Protein AF-A0A2V9TQR0-F1 (afdb_monomer_lite)

Structure (mmCIF, N/CA/C/O backbone):
data_AF-A0A2V9TQR0-F1
#
_entry.id   AF-A0A2V9TQR0-F1
#
loop_
_atom_site.group_PDB
_atom_site.id
_atom_site.type_symbol
_atom_site.label_atom_id
_atom_site.label_alt_id
_atom_site.label_comp_id
_atom_site.label_asym_id
_atom_site.label_entity_i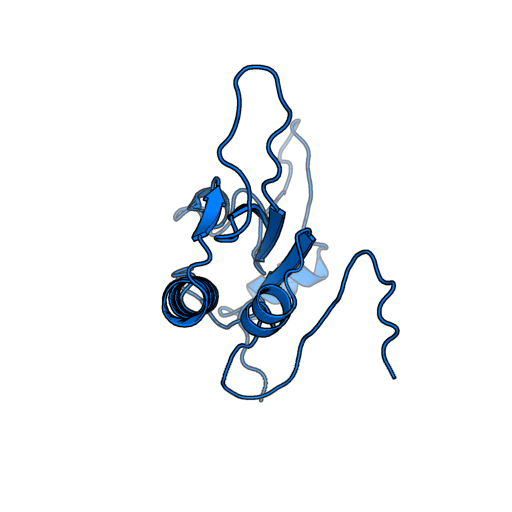d
_atom_site.label_seq_id
_atom_site.pdbx_PDB_ins_code
_atom_site.Cartn_x
_atom_site.Cartn_y
_atom_site.Cartn_z
_atom_site.occupancy
_atom_site.B_iso_or_equiv
_atom_site.auth_seq_id
_atom_site.auth_comp_id
_atom_site.auth_asym_id
_atom_site.auth_atom_id
_atom_site.pdbx_PDB_model_num
ATOM 1 N N . MET A 1 1 ? -25.168 -14.274 -2.855 1.00 30.55 1 MET A N 1
ATOM 2 C CA . MET A 1 1 ? -25.330 -14.027 -1.407 1.00 30.55 1 MET A CA 1
ATOM 3 C C . MET A 1 1 ? -24.017 -14.405 -0.752 1.00 30.55 1 MET A C 1
ATOM 5 O O . MET A 1 1 ? -23.702 -15.585 -0.721 1.00 30.55 1 MET A O 1
ATOM 9 N N . ALA A 1 2 ? -23.207 -13.414 -0.381 1.00 32.75 2 ALA A N 1
ATOM 10 C CA . ALA A 1 2 ? -21.961 -13.632 0.346 1.00 32.75 2 ALA A CA 1
ATOM 11 C C . ALA A 1 2 ? -22.292 -13.674 1.844 1.00 32.75 2 ALA A C 1
ATOM 13 O O . ALA A 1 2 ? -22.985 -12.786 2.334 1.00 32.75 2 ALA A O 1
ATOM 14 N N . ASP A 1 3 ? -21.879 -14.745 2.512 1.00 39.16 3 ASP A N 1
ATOM 15 C CA . ASP A 1 3 ? -22.090 -14.993 3.939 1.00 39.16 3 ASP A CA 1
ATOM 16 C C . ASP A 1 3 ? -21.111 -14.167 4.799 1.00 39.16 3 ASP A C 1
ATOM 18 O O . ASP A 1 3 ? -19.933 -14.019 4.463 1.00 39.16 3 ASP A O 1
ATOM 22 N N . ASP A 1 4 ? -21.617 -13.657 5.922 1.00 47.69 4 ASP A N 1
ATOM 23 C CA . ASP A 1 4 ? -21.020 -12.688 6.855 1.00 47.69 4 ASP A CA 1
ATOM 24 C C . ASP A 1 4 ? -20.047 -13.347 7.864 1.00 47.69 4 ASP A C 1
ATOM 26 O O . ASP A 1 4 ? -19.795 -12.843 8.956 1.00 47.69 4 ASP A O 1
ATOM 30 N N . THR A 1 5 ? -19.495 -14.518 7.518 1.00 40.66 5 THR A N 1
ATOM 31 C CA . THR A 1 5 ? -18.612 -15.322 8.392 1.00 40.66 5 THR A CA 1
ATOM 32 C C . THR A 1 5 ? -17.186 -15.504 7.853 1.00 40.66 5 THR A C 1
ATOM 34 O O . THR A 1 5 ? -16.355 -16.196 8.452 1.00 40.66 5 THR A O 1
ATOM 37 N N . SER A 1 6 ? -16.851 -14.863 6.734 1.00 40.16 6 SER A N 1
ATOM 38 C CA . SER A 1 6 ? -15.571 -15.076 6.051 1.00 40.16 6 SER A CA 1
ATOM 39 C C . SER A 1 6 ? -14.421 -14.295 6.711 1.00 40.16 6 SER A C 1
ATOM 41 O O . SER A 1 6 ? -14.435 -13.070 6.764 1.00 40.16 6 SER A O 1
ATOM 43 N N . LYS A 1 7 ? -13.361 -14.995 7.159 1.00 46.47 7 LYS A N 1
ATOM 44 C CA . LYS A 1 7 ? -12.121 -14.397 7.725 1.00 46.47 7 LYS A CA 1
ATOM 45 C C . LYS A 1 7 ? -11.286 -13.583 6.721 1.00 46.47 7 LYS A C 1
ATOM 47 O O . LYS A 1 7 ? -10.295 -12.973 7.121 1.00 46.47 7 LYS A O 1
ATOM 52 N N . TYR A 1 8 ? -11.677 -13.599 5.449 1.00 43.88 8 TYR A N 1
ATOM 53 C CA . TYR A 1 8 ? -11.096 -12.849 4.341 1.00 43.88 8 TYR A CA 1
ATOM 54 C C . TYR A 1 8 ? -12.230 -12.545 3.358 1.00 43.88 8 TYR A C 1
ATOM 56 O O . TYR A 1 8 ? -12.933 -13.465 2.944 1.00 43.88 8 TYR A O 1
ATOM 64 N N . VAL A 1 9 ? -12.426 -11.276 3.004 1.00 50.75 9 VAL A N 1
ATOM 65 C CA . VAL A 1 9 ? -13.404 -10.861 1.990 1.00 50.75 9 VAL A CA 1
ATOM 66 C C . VAL A 1 9 ? -12.620 -10.349 0.789 1.00 50.75 9 VAL A C 1
ATOM 68 O O . VAL A 1 9 ? -11.889 -9.370 0.905 1.00 50.75 9 VAL A O 1
ATOM 71 N N . TYR A 1 10 ? -12.757 -11.034 -0.346 1.00 50.84 10 TYR A N 1
ATOM 72 C CA . TYR A 1 10 ? -12.312 -10.541 -1.647 1.00 50.84 10 TYR A CA 1
ATOM 73 C C . TYR A 1 10 ? -13.454 -9.738 -2.262 1.00 50.84 10 TYR A C 1
ATOM 75 O O . TYR A 1 10 ? -14.540 -10.278 -2.478 1.00 50.84 10 TYR A O 1
ATOM 83 N N . LEU A 1 11 ? -13.216 -8.457 -2.528 1.00 46.53 11 LEU A N 1
ATOM 84 C CA . LEU A 1 11 ? -14.170 -7.592 -3.208 1.00 46.53 11 LEU A CA 1
ATOM 85 C C . LEU A 1 11 ? -13.435 -6.841 -4.325 1.00 46.53 11 LEU A C 1
ATOM 87 O O . LEU A 1 11 ? -12.589 -6.003 -4.040 1.00 46.53 11 LEU A O 1
ATOM 91 N N . SER A 1 12 ? -13.755 -7.148 -5.581 1.00 50.12 12 SER A N 1
ATOM 92 C CA . SER A 1 12 ? -13.390 -6.348 -6.758 1.00 50.12 12 SER A CA 1
ATOM 93 C C . SER A 1 12 ? -14.642 -6.158 -7.617 1.00 50.12 12 SER A C 1
ATOM 95 O O . SER A 1 12 ? -15.313 -7.152 -7.904 1.00 50.12 12 SER A O 1
ATOM 97 N N . ASP A 1 13 ? -14.952 -4.924 -8.023 1.00 45.88 13 ASP A N 1
ATOM 98 C CA . ASP A 1 13 ? -16.045 -4.595 -8.954 1.00 45.88 13 ASP A CA 1
ATOM 99 C C . ASP A 1 13 ? -15.678 -3.358 -9.804 1.00 45.88 13 ASP A C 1
ATOM 101 O O . ASP A 1 13 ? -14.986 -2.454 -9.340 1.00 45.88 13 ASP A O 1
ATOM 105 N N . GLY A 1 14 ? -16.100 -3.376 -11.068 1.00 40.03 14 GLY A N 1
ATOM 106 C CA . GLY A 1 14 ? -15.713 -2.507 -12.165 1.00 40.03 14 GLY A CA 1
ATOM 107 C C . GLY A 1 14 ? -16.172 -1.052 -12.062 1.00 40.03 14 GLY A C 1
ATOM 108 O O . GLY A 1 14 ? -17.273 -0.729 -11.633 1.00 40.03 14 GLY A O 1
ATOM 109 N N . GLY A 1 15 ? -15.322 -0.162 -12.572 1.00 39.72 15 GLY A N 1
ATOM 110 C CA . GLY A 1 15 ? -15.718 1.187 -12.968 1.00 39.72 15 GLY A CA 1
ATOM 111 C C . GLY A 1 15 ? -15.685 2.237 -11.853 1.00 39.72 15 GLY A C 1
ATOM 112 O O . GLY A 1 15 ? -16.706 2.624 -11.297 1.00 39.72 15 GLY A O 1
ATOM 113 N N . HIS A 1 16 ? -14.501 2.820 -11.654 1.00 50.66 16 HIS A N 1
ATOM 114 C CA . HIS A 1 16 ? -14.312 4.254 -11.366 1.00 50.66 16 HIS A CA 1
ATOM 115 C C . HIS A 1 16 ? -14.575 4.808 -9.948 1.00 50.66 16 HIS A C 1
ATOM 117 O O . HIS A 1 16 ? -14.511 6.028 -9.791 1.00 50.66 16 HIS A O 1
ATOM 123 N N . PHE A 1 17 ? -14.777 4.006 -8.893 1.00 50.56 17 PHE A N 1
ATOM 124 C CA . PHE A 1 17 ? -14.881 4.576 -7.527 1.00 50.56 17 PHE A CA 1
ATOM 125 C C . PHE A 1 17 ? -13.844 4.075 -6.512 1.00 50.56 17 PHE A C 1
ATOM 127 O O . PHE A 1 17 ? -13.325 4.880 -5.727 1.00 50.56 17 PHE A O 1
ATOM 134 N N . ASP A 1 18 ? -13.516 2.786 -6.550 1.00 56.62 18 ASP A N 1
ATOM 135 C CA . ASP A 1 18 ? -12.457 2.146 -5.764 1.00 56.62 18 ASP A CA 1
ATOM 136 C C . ASP A 1 18 ? -12.135 0.794 -6.418 1.00 56.62 18 ASP A C 1
ATOM 138 O O . ASP A 1 18 ? -12.837 -0.187 -6.180 1.00 56.62 18 ASP A O 1
ATOM 142 N N . ASN A 1 19 ? -11.112 0.733 -7.278 1.00 60.97 19 ASN A N 1
ATOM 143 C CA . ASN A 1 19 ? -10.776 -0.506 -7.996 1.00 60.97 19 ASN A CA 1
ATOM 144 C C . ASN A 1 19 ? -10.263 -1.619 -7.056 1.00 60.97 19 ASN A C 1
ATOM 146 O O . ASN A 1 19 ? -10.108 -2.759 -7.486 1.00 60.97 19 ASN A O 1
ATOM 150 N N . MET A 1 20 ? -10.005 -1.308 -5.780 1.00 73.12 20 MET A N 1
ATOM 151 C CA . MET A 1 20 ? -9.404 -2.213 -4.796 1.00 73.12 20 MET A CA 1
ATOM 152 C C . MET A 1 20 ? -10.396 -2.706 -3.732 1.00 73.12 20 MET A C 1
ATOM 154 O O . MET A 1 20 ? -10.048 -3.563 -2.920 1.00 73.12 20 MET A O 1
ATOM 158 N N . GLY A 1 21 ? -11.612 -2.144 -3.692 1.00 79.06 21 GLY A N 1
ATOM 159 C CA . GLY A 1 21 ? -12.648 -2.483 -2.709 1.00 79.06 21 GLY A CA 1
ATOM 160 C C . GLY A 1 21 ? -12.303 -2.144 -1.249 1.00 79.06 21 GLY A C 1
ATOM 161 O O . GLY A 1 21 ? -13.052 -2.524 -0.343 1.00 79.06 21 GLY A O 1
ATOM 162 N N . LEU A 1 22 ? -11.194 -1.435 -0.993 1.00 89.69 22 LEU A N 1
ATOM 163 C CA . LEU A 1 22 ? -10.704 -1.104 0.349 1.00 89.69 22 LEU A CA 1
ATOM 164 C C . LEU A 1 22 ? -11.727 -0.286 1.139 1.00 89.69 22 LEU A C 1
ATOM 166 O O . LEU A 1 22 ? -11.991 -0.580 2.306 1.00 89.69 22 LEU A O 1
ATOM 170 N N . TYR A 1 23 ? -12.317 0.722 0.506 1.00 91.06 23 TYR A N 1
ATOM 171 C CA . TYR A 1 23 ? -13.260 1.639 1.132 1.00 91.06 23 TYR A CA 1
ATOM 172 C C . TYR A 1 23 ? -14.439 0.886 1.756 1.00 91.06 23 TYR A C 1
ATOM 174 O O . TYR A 1 23 ? -14.796 1.100 2.915 1.00 91.06 23 TYR A O 1
ATOM 182 N N . GLU A 1 24 ? -14.999 -0.069 1.017 1.00 90.44 24 GLU A N 1
ATOM 183 C CA . GLU A 1 24 ? -16.146 -0.863 1.452 1.00 90.44 24 GLU A CA 1
ATOM 184 C C . GLU A 1 24 ? -15.795 -1.897 2.531 1.00 90.44 24 GLU A C 1
ATOM 186 O O . GLU A 1 24 ? -16.635 -2.219 3.3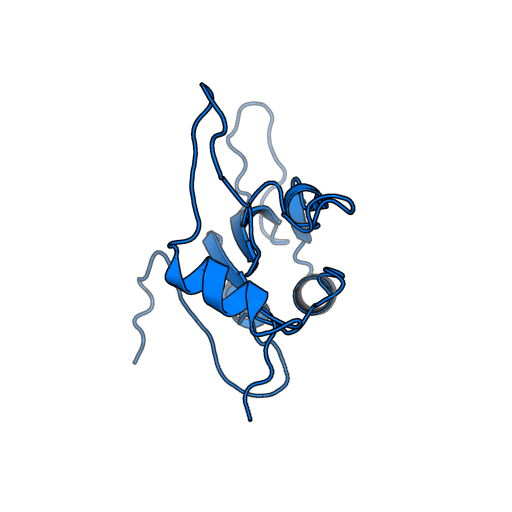77 1.00 90.44 24 GLU A O 1
ATOM 191 N N . LEU A 1 25 ? -14.564 -2.413 2.544 1.00 92.25 25 LEU A N 1
ATOM 192 C CA . LEU A 1 25 ? -14.070 -3.284 3.617 1.00 92.25 25 LEU A CA 1
ATOM 193 C C . LEU A 1 25 ? -13.835 -2.498 4.915 1.00 92.25 25 LEU A C 1
ATOM 195 O O . LEU A 1 25 ? -14.196 -2.956 6.002 1.00 92.25 25 LEU A O 1
ATOM 199 N N . VAL A 1 26 ? -13.305 -1.279 4.806 1.00 93.31 26 VAL A N 1
ATOM 200 C CA . VAL A 1 26 ? -13.127 -0.363 5.942 1.00 93.31 26 VAL A CA 1
ATOM 201 C C . VAL A 1 26 ? -14.476 0.103 6.493 1.00 93.31 26 VAL A C 1
ATOM 203 O O . VAL A 1 26 ? -14.681 0.136 7.712 1.00 93.31 26 VAL A O 1
ATOM 206 N N . ARG A 1 27 ? -15.447 0.387 5.617 1.00 92.81 27 ARG A N 1
ATOM 207 C CA . ARG A 1 27 ? -16.826 0.715 6.010 1.00 92.81 27 ARG A CA 1
ATOM 208 C C . ARG A 1 27 ? -17.460 -0.393 6.857 1.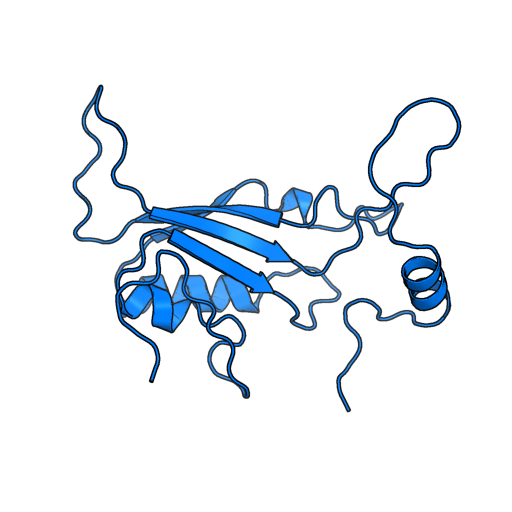00 92.81 27 ARG A C 1
ATOM 210 O O . ARG A 1 27 ? -18.169 -0.091 7.812 1.00 92.81 27 ARG A O 1
ATOM 217 N N . ARG A 1 28 ? -17.156 -1.661 6.555 1.00 93.19 28 ARG A N 1
ATOM 218 C CA . ARG A 1 28 ? -17.617 -2.850 7.301 1.00 93.19 28 ARG A CA 1
ATOM 219 C C . ARG A 1 28 ? -16.762 -3.213 8.520 1.00 93.19 28 ARG A C 1
ATOM 221 O O . ARG A 1 28 ? -17.027 -4.230 9.151 1.00 93.19 28 ARG A O 1
ATOM 228 N N . ARG A 1 29 ? -15.757 -2.403 8.870 1.00 92.94 29 ARG A N 1
ATOM 229 C CA . ARG A 1 29 ? -14.859 -2.645 10.015 1.00 92.94 29 ARG A CA 1
ATOM 230 C C . ARG A 1 29 ? -14.070 -3.952 9.917 1.00 92.94 29 ARG A C 1
ATOM 232 O O . ARG A 1 29 ? -13.832 -4.632 10.912 1.00 92.94 29 ARG A O 1
ATOM 239 N N . CYS A 1 30 ? -13.607 -4.310 8.720 1.00 92.56 30 CYS A N 1
ATOM 240 C CA . CYS A 1 30 ? -12.712 -5.452 8.565 1.00 92.56 30 CYS A CA 1
ATOM 241 C C . CYS A 1 30 ? -11.333 -5.160 9.190 1.00 92.56 30 CYS A C 1
ATOM 243 O O . CYS A 1 30 ? -10.616 -4.258 8.762 1.00 92.56 30 CYS A O 1
ATOM 245 N N . TYR A 1 31 ? -10.919 -5.959 10.177 1.00 91.19 31 TYR A N 1
ATOM 246 C CA . TYR A 1 31 ? -9.592 -5.853 10.814 1.00 91.19 31 TYR A CA 1
ATOM 247 C C . TYR A 1 31 ? -8.497 -6.645 10.086 1.00 91.19 31 TYR A C 1
ATOM 249 O O . TYR A 1 31 ? -7.337 -6.624 10.492 1.00 91.19 31 TYR A O 1
ATOM 257 N N . ARG A 1 32 ? -8.839 -7.389 9.033 1.00 92.44 32 ARG A N 1
ATOM 258 C CA . ARG A 1 32 ? -7.889 -8.151 8.215 1.00 92.44 32 ARG A CA 1
ATOM 259 C C . ARG A 1 32 ? -8.251 -7.951 6.757 1.00 92.44 32 ARG A C 1
ATOM 261 O O . ARG A 1 32 ? -9.292 -8.434 6.322 1.00 92.44 32 ARG A O 1
ATOM 268 N N . ILE A 1 33 ? -7.414 -7.220 6.034 1.00 90.12 33 ILE A N 1
ATOM 269 C CA . ILE A 1 33 ? -7.666 -6.855 4.641 1.00 90.12 33 ILE A CA 1
ATOM 270 C C . ILE A 1 33 ? -6.489 -7.318 3.785 1.00 90.12 33 ILE A C 1
ATOM 272 O O . ILE A 1 33 ? -5.331 -7.131 4.152 1.00 90.12 33 ILE A O 1
ATOM 276 N N . VAL A 1 34 ? -6.788 -7.929 2.643 1.00 88.00 34 VAL A N 1
ATOM 277 C CA . VAL A 1 34 ? -5.812 -8.196 1.584 1.00 88.00 34 VAL A CA 1
ATOM 278 C C . VAL A 1 34 ? -6.286 -7.443 0.350 1.00 88.00 34 VAL A C 1
ATOM 280 O O . VAL A 1 34 ? -7.438 -7.596 -0.045 1.00 88.00 34 VAL A O 1
ATOM 283 N N . ILE A 1 35 ? -5.413 -6.626 -0.226 1.00 88.12 35 ILE A N 1
ATOM 284 C CA . ILE A 1 35 ? -5.658 -5.860 -1.444 1.00 88.12 35 ILE A CA 1
ATOM 285 C C . ILE A 1 35 ? -4.741 -6.394 -2.531 1.00 88.12 35 ILE A C 1
ATOM 287 O O . ILE A 1 35 ? -3.544 -6.553 -2.296 1.00 88.12 35 ILE A O 1
ATOM 291 N N . CYS A 1 36 ? -5.295 -6.603 -3.719 1.00 83.38 36 CYS A N 1
ATOM 292 C CA . CYS A 1 36 ? -4.525 -6.792 -4.938 1.00 83.38 36 CYS A CA 1
ATOM 293 C C . CYS A 1 36 ? -4.713 -5.558 -5.819 1.00 83.38 36 CYS A C 1
ATOM 295 O O . CYS A 1 36 ? -5.828 -5.261 -6.237 1.00 83.38 36 CYS A O 1
ATOM 297 N N . ASP A 1 37 ? -3.623 -4.850 -6.074 1.00 83.31 37 ASP A N 1
ATOM 298 C CA . ASP A 1 37 ? -3.561 -3.697 -6.950 1.00 83.31 37 ASP A CA 1
ATOM 299 C C . ASP A 1 37 ? -2.990 -4.105 -8.311 1.00 83.31 37 ASP A C 1
ATOM 301 O O . ASP A 1 37 ? -1.812 -4.470 -8.470 1.00 83.31 37 ASP A O 1
ATOM 305 N N . SER A 1 38 ? -3.880 -4.049 -9.291 1.00 75.75 38 SER A N 1
ATOM 306 C CA . SER A 1 38 ? -3.606 -4.274 -10.704 1.00 75.75 38 SER A CA 1
ATOM 307 C C . SER A 1 38 ? -3.951 -3.036 -11.535 1.00 75.75 38 SER A C 1
ATOM 309 O O . SER A 1 38 ? -4.222 -3.161 -12.725 1.00 75.75 38 SER A O 1
ATOM 311 N N . GLU A 1 39 ? -3.966 -1.847 -10.924 1.00 73.12 39 GLU A N 1
ATOM 312 C CA . GLU A 1 39 ? -4.142 -0.596 -11.655 1.00 73.12 39 GLU A CA 1
ATOM 313 C C . GLU A 1 39 ? -2.952 -0.316 -12.587 1.00 73.12 39 GLU A C 1
ATOM 315 O O . GLU A 1 39 ? -1.808 -0.747 -12.367 1.00 73.12 39 GLU A O 1
ATOM 320 N N . GLN A 1 40 ? -3.231 0.439 -13.651 1.00 71.12 40 GLN A N 1
ATOM 321 C CA . GLN A 1 40 ? -2.195 1.005 -14.500 1.00 71.12 40 GLN A CA 1
ATOM 322 C C . GLN A 1 40 ? -1.493 2.125 -13.724 1.00 71.12 40 GLN A C 1
ATOM 324 O O . GLN A 1 40 ? -2.056 3.191 -13.498 1.00 71.12 40 GLN A O 1
ATOM 329 N N . ASP A 1 41 ? -0.263 1.853 -13.306 1.00 74.56 41 ASP A N 1
ATOM 330 C CA . ASP A 1 41 ? 0.567 2.737 -12.492 1.00 74.56 41 ASP A CA 1
ATOM 331 C C . ASP A 1 41 ? 2.025 2.518 -12.906 1.00 74.56 41 ASP A C 1
ATOM 333 O O . ASP A 1 41 ? 2.819 1.939 -12.165 1.00 74.56 41 ASP A O 1
ATOM 337 N N . GLU A 1 42 ? 2.335 2.886 -14.155 1.00 70.69 42 GLU A N 1
ATOM 338 C CA . GLU A 1 42 ? 3.648 2.658 -14.782 1.00 70.69 42 GLU A CA 1
ATOM 339 C C . GLU A 1 42 ? 4.792 3.294 -13.977 1.00 70.69 42 GLU A C 1
ATOM 341 O O . GLU A 1 42 ? 5.890 2.740 -13.909 1.00 70.69 42 GLU A O 1
ATOM 346 N N . ASP A 1 43 ? 4.509 4.417 -13.315 1.00 75.25 43 ASP A N 1
ATOM 347 C CA . ASP A 1 43 ? 5.466 5.173 -12.507 1.00 75.25 43 ASP A CA 1
ATOM 348 C C . ASP A 1 43 ? 5.486 4.757 -11.024 1.00 75.25 43 ASP A C 1
ATOM 350 O O . ASP A 1 43 ? 6.277 5.291 -10.237 1.00 75.25 43 ASP A O 1
ATOM 354 N N . TYR A 1 44 ? 4.652 3.790 -10.620 1.00 79.12 44 TYR A N 1
ATOM 355 C CA . TYR A 1 44 ? 4.547 3.323 -9.234 1.00 79.12 44 TYR A CA 1
ATOM 356 C C . TYR A 1 44 ? 4.308 4.493 -8.255 1.00 79.12 44 TYR A C 1
ATOM 358 O O . TYR A 1 44 ? 5.007 4.660 -7.245 1.00 79.12 44 TYR A O 1
ATOM 366 N N . PHE A 1 45 ? 3.352 5.365 -8.584 1.00 83.19 45 PHE A N 1
ATOM 367 C CA . PHE A 1 45 ? 2.911 6.462 -7.724 1.00 83.19 45 PHE A CA 1
ATOM 368 C C . PHE A 1 45 ? 1.930 6.014 -6.645 1.00 83.19 45 PHE A C 1
ATOM 370 O O . PHE A 1 45 ? 1.762 6.734 -5.657 1.00 83.19 45 PHE A O 1
ATOM 377 N N . PHE A 1 46 ? 1.343 4.824 -6.787 1.00 86.88 46 PHE A N 1
ATOM 378 C CA . PHE A 1 46 ? 0.395 4.246 -5.840 1.00 86.88 46 PHE A CA 1
ATOM 379 C C . PHE A 1 46 ? -0.832 5.151 -5.625 1.00 86.88 46 PHE A C 1
ATOM 381 O O . PHE A 1 46 ? -1.355 5.268 -4.512 1.00 86.88 46 PHE A O 1
ATOM 388 N N . GLU A 1 47 ? -1.285 5.837 -6.682 1.00 84.50 47 GLU A N 1
ATOM 389 C CA . GLU A 1 47 ? -2.337 6.853 -6.584 1.00 84.50 47 GLU A CA 1
ATOM 390 C C . GLU A 1 47 ? -3.677 6.261 -6.122 1.00 84.50 47 GLU A C 1
ATOM 392 O O . GLU A 1 47 ? -4.327 6.837 -5.243 1.00 84.50 47 GLU A O 1
ATOM 397 N N . GLY A 1 48 ? -4.080 5.101 -6.652 1.00 85.12 48 GLY A N 1
ATOM 398 C CA . GLY A 1 48 ? -5.335 4.448 -6.277 1.00 85.12 48 GLY A CA 1
ATOM 399 C C . GLY A 1 48 ? -5.409 4.135 -4.787 1.00 85.12 48 GLY A C 1
ATOM 400 O O . GLY A 1 48 ? -6.334 4.577 -4.097 1.00 85.12 48 GLY A O 1
ATOM 401 N N . ILE A 1 49 ? -4.388 3.458 -4.253 1.00 88.44 49 ILE A N 1
ATOM 402 C CA . ILE A 1 49 ? -4.331 3.109 -2.829 1.00 88.44 49 ILE A CA 1
ATOM 403 C C . ILE A 1 49 ? -4.199 4.354 -1.941 1.00 88.44 49 ILE A C 1
ATOM 405 O O . ILE A 1 49 ? -4.864 4.440 -0.907 1.00 88.44 49 ILE A O 1
ATOM 409 N N . ALA A 1 50 ? -3.424 5.364 -2.353 1.00 90.50 50 ALA A N 1
ATOM 410 C CA . ALA A 1 50 ? -3.308 6.623 -1.616 1.00 90.50 50 ALA A CA 1
ATOM 411 C C . ALA A 1 50 ? -4.654 7.365 -1.544 1.00 90.50 50 ALA A C 1
ATOM 413 O O . ALA A 1 50 ? -5.048 7.861 -0.483 1.00 90.50 50 ALA A O 1
ATOM 414 N N . ASN A 1 51 ? -5.396 7.399 -2.653 1.00 90.19 51 ASN A N 1
ATOM 415 C CA . ASN A 1 51 ? -6.730 7.983 -2.712 1.00 90.19 51 ASN A CA 1
ATOM 416 C C . ASN A 1 51 ? -7.736 7.204 -1.857 1.00 90.19 51 ASN A C 1
ATOM 418 O O . ASN A 1 51 ? -8.510 7.829 -1.127 1.00 90.19 51 ASN A O 1
ATOM 422 N N . ALA A 1 52 ? -7.708 5.871 -1.890 1.00 90.88 52 ALA A N 1
ATOM 423 C CA . ALA A 1 52 ? -8.572 5.031 -1.064 1.00 90.88 52 ALA A CA 1
ATOM 424 C C . ALA A 1 52 ? -8.301 5.230 0.440 1.00 90.88 52 ALA A C 1
ATOM 426 O O . ALA A 1 52 ? -9.241 5.455 1.207 1.00 90.88 52 ALA A O 1
ATOM 427 N N . ILE A 1 53 ? -7.028 5.252 0.860 1.00 93.62 53 ILE A N 1
ATOM 428 C CA . ILE A 1 53 ? -6.629 5.542 2.250 1.00 93.62 53 ILE A CA 1
ATOM 429 C C . ILE A 1 53 ? -7.110 6.936 2.671 1.00 93.62 53 ILE A C 1
ATOM 431 O O . ILE A 1 53 ? -7.691 7.096 3.746 1.00 93.62 53 ILE A O 1
ATOM 435 N N . ARG A 1 54 ? -6.930 7.950 1.814 1.00 94.19 54 ARG A N 1
ATOM 436 C CA . ARG A 1 54 ? -7.383 9.319 2.093 1.00 94.19 54 ARG A CA 1
ATOM 437 C C . ARG A 1 54 ? -8.901 9.398 2.267 1.00 94.19 54 ARG A C 1
ATOM 439 O O . ARG A 1 54 ? -9.352 10.063 3.196 1.00 94.19 54 ARG A O 1
ATOM 446 N N . LYS A 1 55 ? -9.681 8.716 1.419 1.00 93.38 55 LYS A N 1
ATOM 447 C CA . LYS A 1 55 ? -11.145 8.624 1.567 1.00 93.38 55 LYS A CA 1
ATOM 448 C C . LYS A 1 55 ? -11.527 7.950 2.890 1.00 93.38 55 LYS A C 1
ATOM 450 O O . LYS A 1 55 ? -12.339 8.494 3.627 1.00 93.38 55 LYS A O 1
ATOM 455 N N . CYS A 1 56 ? -10.887 6.830 3.238 1.00 95.31 56 CYS A N 1
ATOM 456 C CA . CYS A 1 56 ? -11.127 6.132 4.507 1.00 95.31 56 CYS A CA 1
ATOM 457 C C . CYS A 1 56 ? -10.860 7.023 5.730 1.00 95.31 56 CYS A C 1
ATOM 459 O O . CYS A 1 56 ? -11.639 7.015 6.686 1.00 95.31 56 CYS A O 1
ATOM 461 N N . ARG A 1 57 ? -9.786 7.821 5.687 1.00 96.44 57 ARG A N 1
ATOM 462 C CA . ARG A 1 57 ? -9.462 8.783 6.746 1.00 96.44 57 ARG A CA 1
ATOM 463 C C . ARG A 1 57 ? -10.526 9.873 6.867 1.00 96.44 57 ARG A C 1
ATOM 465 O O . ARG A 1 57 ? -10.985 10.140 7.971 1.00 96.44 57 ARG A O 1
ATOM 472 N N . VAL A 1 58 ? -10.911 10.499 5.753 1.00 96.75 58 VAL A N 1
ATOM 473 C CA . VAL A 1 58 ? -11.871 11.618 5.751 1.00 96.75 58 VAL A CA 1
ATOM 474 C C . VAL A 1 58 ? -13.266 11.169 6.187 1.00 96.75 58 VAL A C 1
ATOM 476 O O . VAL A 1 58 ? -13.879 11.831 7.019 1.00 96.75 58 VAL A O 1
ATOM 479 N N . ASP A 1 59 ? -13.746 10.040 5.669 1.00 96.12 59 ASP A N 1
ATOM 480 C CA . ASP A 1 59 ? -15.143 9.634 5.854 1.00 96.12 59 ASP A CA 1
ATOM 481 C C . ASP A 1 59 ? -15.363 8.828 7.140 1.00 96.12 59 ASP A C 1
ATOM 483 O O . ASP A 1 59 ? -16.437 8.892 7.740 1.00 96.12 59 ASP A O 1
ATOM 487 N N . PHE A 1 60 ? -14.360 8.056 7.575 1.00 95.62 60 PHE A N 1
ATOM 488 C CA . PHE A 1 60 ? -14.497 7.127 8.702 1.00 95.62 60 PHE A CA 1
ATOM 489 C C . PHE A 1 60 ? -13.533 7.394 9.860 1.00 95.62 60 PHE A C 1
ATOM 491 O O . PHE A 1 60 ? -13.624 6.700 10.873 1.00 95.62 60 PHE A O 1
ATOM 498 N N . GLY A 1 61 ? -12.605 8.348 9.730 1.00 96.38 61 GLY A N 1
ATOM 499 C CA . GLY A 1 61 ? -11.560 8.592 10.730 1.00 96.38 61 GLY A CA 1
ATOM 500 C C . GLY A 1 61 ? -10.569 7.433 10.877 1.00 96.38 61 GLY A C 1
ATOM 501 O O . GLY A 1 61 ? -9.910 7.323 11.907 1.00 96.38 61 GLY A O 1
ATOM 502 N N . VAL A 1 62 ? -10.498 6.534 9.890 1.00 96.50 62 VAL A N 1
ATOM 503 C CA . VAL A 1 62 ? -9.653 5.335 9.950 1.00 96.50 62 VAL A CA 1
ATOM 504 C C . VAL A 1 62 ? -8.249 5.670 9.471 1.00 96.50 62 VAL A C 1
ATOM 506 O O . VAL A 1 62 ? -8.065 6.181 8.367 1.00 96.50 62 VAL A O 1
ATOM 509 N N . GLU A 1 63 ? -7.255 5.330 10.284 1.00 96.31 63 GLU A N 1
ATOM 510 C CA . GLU A 1 63 ? -5.848 5.479 9.931 1.00 96.31 63 GLU A CA 1
ATOM 511 C C . GLU A 1 63 ? -5.312 4.177 9.340 1.00 96.31 63 GLU A C 1
ATOM 513 O O . GLU A 1 63 ? -5.408 3.113 9.954 1.00 96.31 63 GLU A O 1
ATOM 518 N N . ILE A 1 64 ? -4.744 4.257 8.136 1.00 95.62 64 ILE A N 1
ATOM 519 C CA . ILE A 1 64 ? -4.142 3.119 7.437 1.00 95.62 64 ILE A CA 1
ATOM 520 C C . ILE A 1 64 ? -2.706 3.483 7.089 1.00 95.62 64 ILE A C 1
ATOM 522 O O . ILE A 1 64 ? -2.457 4.516 6.464 1.00 95.62 64 ILE A O 1
ATOM 526 N N . THR A 1 65 ? -1.768 2.624 7.475 1.00 95.19 65 THR A N 1
ATOM 527 C CA . THR A 1 65 ? -0.349 2.760 7.133 1.00 95.19 65 THR A CA 1
ATOM 528 C C . THR A 1 65 ? 0.101 1.552 6.333 1.00 95.19 65 THR A C 1
ATOM 530 O O . THR A 1 65 ? -0.346 0.440 6.602 1.00 95.19 65 THR A O 1
ATOM 533 N N . LEU A 1 66 ? 0.989 1.766 5.364 1.00 93.06 66 LEU A N 1
ATOM 534 C CA . LEU A 1 66 ? 1.680 0.712 4.626 1.00 93.06 66 LEU A CA 1
ATOM 535 C C . LEU A 1 66 ? 3.182 0.873 4.859 1.00 93.06 66 LEU A C 1
ATOM 537 O O . LEU A 1 66 ? 3.747 1.941 4.627 1.00 93.06 66 LEU A O 1
ATOM 541 N N . ASP A 1 67 ? 3.807 -0.195 5.323 1.00 91.00 67 ASP A N 1
ATOM 542 C CA . ASP A 1 67 ? 5.217 -0.268 5.664 1.00 91.00 67 ASP A CA 1
ATOM 543 C C . ASP A 1 67 ? 6.026 -0.741 4.449 1.00 91.00 67 ASP A C 1
ATOM 545 O O . ASP A 1 67 ? 5.578 -1.579 3.662 1.00 91.00 67 ASP A O 1
ATOM 549 N N . GLU A 1 68 ? 7.257 -0.238 4.318 1.00 85.88 68 GLU A N 1
ATOM 550 C CA . GLU A 1 68 ? 8.220 -0.674 3.294 1.00 85.88 68 GLU A CA 1
ATOM 551 C C . GLU A 1 68 ? 7.715 -0.530 1.838 1.00 85.88 68 GLU A C 1
ATOM 553 O O . GLU A 1 68 ? 8.117 -1.304 0.966 1.00 85.88 68 GLU A O 1
ATOM 558 N N . LEU A 1 69 ? 6.876 0.478 1.555 1.00 85.62 69 LEU A N 1
ATOM 559 C CA . LEU A 1 69 ? 6.374 0.806 0.206 1.00 85.62 69 LEU A CA 1
ATOM 560 C C . LEU A 1 69 ? 7.495 0.972 -0.834 1.00 85.62 69 LEU A C 1
ATOM 562 O O . LEU A 1 69 ? 7.322 0.588 -1.986 1.00 85.62 69 LEU A O 1
ATOM 566 N N . ASP A 1 70 ? 8.671 1.455 -0.429 1.00 85.25 70 ASP A N 1
ATOM 567 C CA . ASP A 1 70 ? 9.836 1.581 -1.315 1.00 85.25 70 ASP A CA 1
ATOM 568 C C . ASP A 1 70 ? 10.308 0.237 -1.893 1.00 85.25 70 ASP A C 1
ATOM 570 O O . ASP A 1 70 ? 10.929 0.203 -2.952 1.00 85.25 70 ASP A O 1
ATOM 574 N N . CYS A 1 71 ? 9.989 -0.895 -1.251 1.00 83.44 71 CYS A N 1
ATOM 575 C CA . CYS A 1 71 ? 10.278 -2.223 -1.802 1.00 83.44 71 CYS A CA 1
ATOM 576 C C . CYS A 1 71 ? 9.425 -2.565 -3.032 1.00 83.44 71 CYS A C 1
ATOM 578 O O . CYS A 1 71 ? 9.736 -3.536 -3.724 1.00 83.44 71 CYS A O 1
ATOM 580 N N . LEU A 1 72 ? 8.359 -1.801 -3.277 1.00 85.00 72 LEU A N 1
ATOM 581 C CA . LEU A 1 72 ? 7.451 -1.949 -4.412 1.00 85.00 72 LEU A CA 1
ATOM 582 C C . LEU A 1 72 ? 7.754 -0.973 -5.544 1.00 85.00 72 LEU A C 1
ATOM 584 O O . LEU A 1 72 ? 7.039 -0.988 -6.538 1.00 85.00 72 LEU A O 1
ATOM 588 N N . ARG A 1 73 ? 8.772 -0.117 -5.401 1.00 85.50 73 ARG A N 1
ATOM 589 C CA . ARG A 1 73 ? 9.247 0.729 -6.495 1.00 85.50 73 ARG A CA 1
ATOM 590 C C . ARG A 1 73 ? 10.295 -0.034 -7.309 1.00 85.50 73 ARG A C 1
ATOM 592 O O . ARG A 1 73 ? 11.159 -0.681 -6.706 1.00 85.50 73 ARG A O 1
ATOM 599 N N . PRO A 1 74 ? 10.248 0.037 -8.649 1.00 82.38 74 PRO A N 1
ATOM 600 C CA . PRO A 1 74 ? 11.256 -0.585 -9.484 1.00 82.38 74 PRO A CA 1
ATOM 601 C C . PRO A 1 74 ? 12.598 0.120 -9.294 1.00 82.38 74 PRO A C 1
ATOM 603 O O . PRO A 1 74 ? 12.689 1.347 -9.251 1.00 82.38 74 PRO A O 1
ATOM 606 N N . ASP A 1 75 ? 13.655 -0.672 -9.187 1.00 79.44 75 ASP A N 1
ATOM 607 C CA . ASP A 1 75 ? 15.019 -0.179 -9.216 1.00 79.44 75 ASP A CA 1
ATOM 608 C C . ASP A 1 75 ? 15.313 0.444 -10.599 1.00 79.44 75 ASP A C 1
ATOM 610 O O . ASP A 1 75 ? 15.043 -0.197 -11.619 1.00 79.44 75 ASP A O 1
ATOM 614 N N . PRO A 1 76 ? 15.867 1.671 -10.677 1.00 73.12 76 PRO A N 1
ATOM 615 C CA . PRO A 1 76 ? 16.058 2.367 -11.952 1.00 73.12 76 PRO A CA 1
ATOM 616 C C . PRO A 1 76 ? 17.001 1.666 -12.937 1.00 73.12 76 PRO A C 1
ATOM 618 O O . PRO A 1 76 ? 16.941 1.939 -14.133 1.00 73.12 76 PRO A O 1
ATOM 621 N N . LEU A 1 77 ? 17.897 0.801 -12.449 1.00 70.62 77 LEU A N 1
ATOM 622 C CA . LEU A 1 77 ? 18.869 0.095 -13.279 1.00 70.62 77 LEU A CA 1
ATOM 623 C C . LEU A 1 77 ? 18.286 -1.207 -13.840 1.00 70.62 77 LEU A C 1
ATOM 625 O O . LEU A 1 77 ? 18.549 -1.556 -14.989 1.00 70.62 77 LEU A O 1
ATOM 629 N N . THR A 1 78 ? 17.511 -1.932 -13.034 1.00 71.94 78 THR A N 1
ATOM 630 C CA . THR A 1 78 ? 17.001 -3.271 -13.379 1.00 71.94 78 THR A CA 1
ATOM 631 C C . THR A 1 78 ? 15.534 -3.284 -13.812 1.00 71.94 78 THR A C 1
ATOM 633 O O . THR A 1 78 ? 15.091 -4.234 -14.458 1.00 71.94 78 THR A O 1
ATOM 636 N N . GLY A 1 79 ? 14.766 -2.250 -13.464 1.00 72.88 79 GLY A N 1
ATOM 637 C CA . GLY A 1 79 ? 13.319 -2.191 -13.669 1.00 72.88 79 GLY A CA 1
ATOM 638 C C . GLY A 1 79 ? 12.531 -3.179 -12.800 1.00 72.88 79 GLY A C 1
ATOM 639 O O . GLY A 1 79 ? 11.374 -3.459 -13.112 1.00 72.88 79 GLY A O 1
ATOM 640 N N . ASN A 1 80 ? 13.150 -3.734 -11.750 1.00 75.81 80 ASN A N 1
ATOM 641 C CA . ASN A 1 80 ? 12.554 -4.733 -10.865 1.00 75.81 80 ASN A CA 1
ATOM 642 C C . ASN A 1 80 ? 12.344 -4.165 -9.457 1.00 75.81 80 ASN A C 1
ATOM 644 O O . ASN A 1 80 ? 13.175 -3.433 -8.926 1.00 75.81 80 ASN A O 1
ATOM 648 N N . CYS A 1 81 ? 11.232 -4.525 -8.835 1.00 81.81 81 CYS A N 1
ATOM 649 C CA . CYS A 1 81 ? 10.923 -4.250 -7.440 1.00 81.81 81 CYS A CA 1
ATOM 650 C C . CYS A 1 81 ? 11.636 -5.250 -6.524 1.00 81.81 81 CYS A C 1
ATOM 652 O O . CYS A 1 81 ? 11.993 -6.350 -6.927 1.00 81.81 81 CYS A O 1
ATOM 654 N N . LYS A 1 82 ? 11.797 -4.920 -5.243 1.00 82.31 82 LYS A N 1
ATOM 655 C CA . LYS A 1 82 ? 12.366 -5.872 -4.271 1.00 82.31 82 LYS A CA 1
ATOM 656 C C . LYS A 1 82 ? 11.354 -6.936 -3.854 1.00 82.31 82 LYS A C 1
ATOM 658 O O . LYS A 1 82 ? 11.746 -8.035 -3.472 1.00 82.31 82 LYS A O 1
ATOM 663 N N . ARG A 1 83 ? 10.058 -6.595 -3.865 1.00 83.62 83 ARG A N 1
ATOM 664 C CA . ARG A 1 83 ? 8.934 -7.484 -3.525 1.00 83.62 83 ARG A CA 1
ATOM 665 C C . ARG A 1 83 ? 7.672 -7.112 -4.318 1.00 83.62 83 ARG A C 1
ATOM 667 O O . ARG A 1 83 ? 7.603 -6.054 -4.937 1.00 83.62 83 ARG A O 1
ATOM 674 N N . HIS A 1 84 ? 6.657 -7.972 -4.227 1.00 83.94 84 HIS A N 1
ATOM 675 C CA . HIS A 1 84 ? 5.315 -7.743 -4.784 1.00 83.94 84 HIS A CA 1
ATOM 676 C C . HIS A 1 84 ? 4.291 -7.252 -3.758 1.00 83.94 84 HIS A C 1
ATOM 678 O O . HIS A 1 84 ? 3.136 -7.038 -4.100 1.00 83.94 84 HIS A O 1
ATOM 684 N N . TRP A 1 85 ? 4.655 -7.131 -2.481 1.00 88.19 85 TRP A N 1
ATOM 685 C CA . TRP A 1 85 ? 3.701 -6.769 -1.436 1.00 88.19 85 TRP A CA 1
ATOM 686 C C . TRP A 1 85 ? 4.301 -5.883 -0.341 1.00 88.19 85 TRP A C 1
ATOM 688 O O . TRP A 1 85 ? 5.498 -5.947 -0.042 1.00 88.19 85 TRP A O 1
ATOM 698 N N . ALA A 1 86 ? 3.432 -5.086 0.275 1.00 90.25 86 ALA A N 1
ATOM 699 C CA . ALA A 1 86 ? 3.667 -4.292 1.470 1.00 90.25 86 ALA A CA 1
ATOM 700 C C . ALA A 1 86 ? 2.670 -4.709 2.556 1.00 90.25 86 ALA A C 1
ATOM 702 O O . ALA A 1 86 ? 1.505 -5.008 2.286 1.00 90.25 86 ALA A O 1
ATOM 703 N N . ARG A 1 87 ? 3.134 -4.766 3.801 1.00 93.38 87 ARG A N 1
ATOM 704 C CA . ARG A 1 87 ? 2.263 -4.970 4.965 1.00 93.38 87 ARG A CA 1
ATOM 705 C C . ARG A 1 87 ? 1.900 -3.625 5.548 1.00 93.38 87 ARG A C 1
ATOM 707 O O . ARG A 1 87 ? 2.583 -2.644 5.310 1.00 93.38 87 ARG A O 1
ATOM 714 N N . GLY A 1 88 ? 0.847 -3.601 6.338 1.00 94.00 88 GLY A N 1
ATOM 715 C CA . GLY A 1 88 ? 0.434 -2.392 7.003 1.00 94.00 88 GLY A CA 1
ATOM 716 C C . GLY A 1 88 ? -0.547 -2.641 8.126 1.00 94.00 88 GLY A C 1
ATOM 717 O O . GLY A 1 88 ? -0.906 -3.783 8.446 1.00 94.00 88 GLY A O 1
ATOM 718 N N . LYS A 1 89 ? -1.004 -1.537 8.702 1.00 95.50 89 LYS A N 1
ATOM 719 C CA . LYS A 1 89 ? -1.893 -1.512 9.857 1.00 95.50 89 LYS A CA 1
ATOM 720 C C . LYS A 1 89 ? -3.139 -0.699 9.557 1.00 95.50 89 LYS A C 1
ATOM 722 O O . LYS A 1 89 ? -3.111 0.220 8.744 1.00 95.50 89 LYS A O 1
ATOM 727 N N . ILE A 1 90 ? -4.223 -1.054 10.235 1.00 95.38 90 ILE A N 1
ATOM 728 C CA . ILE A 1 90 ? -5.502 -0.349 10.196 1.00 95.38 90 ILE A CA 1
ATOM 729 C C . ILE A 1 90 ? -5.876 -0.008 11.635 1.00 95.38 90 ILE A C 1
ATOM 731 O O . ILE A 1 90 ? -6.010 -0.902 12.472 1.00 95.38 90 ILE A O 1
ATOM 735 N N . ARG A 1 91 ? -6.091 1.269 11.931 1.00 95.44 91 ARG A N 1
ATOM 736 C CA . ARG A 1 91 ? -6.578 1.728 13.228 1.00 95.44 91 ARG A CA 1
ATOM 737 C C . ARG A 1 91 ? -7.926 2.410 13.052 1.00 95.44 91 ARG A C 1
ATOM 739 O O . ARG A 1 91 ? -8.024 3.485 12.467 1.00 95.44 91 ARG A O 1
ATOM 746 N N . TYR A 1 92 ? -8.958 1.757 13.571 1.00 94.75 92 TYR A N 1
ATOM 747 C CA . TYR A 1 92 ? -10.301 2.314 13.652 1.00 94.75 92 TYR A CA 1
ATOM 748 C C . TYR A 1 92 ? -10.422 3.245 14.872 1.00 94.75 92 TYR A C 1
ATOM 750 O O . TYR A 1 92 ? -9.749 2.990 15.875 1.00 94.75 92 TYR A O 1
ATOM 758 N N . PRO A 1 93 ? -11.265 4.294 14.828 1.00 94.00 93 PRO A N 1
ATOM 759 C CA . PRO A 1 93 ? -11.458 5.216 15.954 1.00 94.00 93 PRO A CA 1
ATOM 760 C C . PRO A 1 93 ? -11.872 4.532 17.262 1.00 94.00 93 PRO A C 1
ATOM 762 O O . PRO A 1 93 ? -11.498 4.975 18.344 1.00 94.00 93 PRO A O 1
ATOM 765 N N . GLU A 1 94 ? -12.642 3.449 17.165 1.00 90.88 94 GLU A N 1
ATOM 766 C CA . GLU A 1 94 ? -13.096 2.645 18.299 1.00 90.88 94 GLU A CA 1
ATOM 767 C C . GLU A 1 94 ? -12.015 1.716 18.878 1.00 90.88 94 GLU A C 1
ATOM 769 O O . GLU A 1 94 ? -12.219 1.146 19.952 1.00 90.88 94 GLU A O 1
ATOM 774 N N . THR A 1 95 ? -10.871 1.548 18.202 1.00 87.88 95 THR A N 1
ATOM 775 C CA . THR A 1 95 ? -9.773 0.713 18.699 1.00 87.88 95 THR A CA 1
ATOM 776 C C . THR A 1 95 ? -9.148 1.374 19.934 1.00 87.88 95 THR A C 1
ATOM 778 O O . THR A 1 95 ? -8.628 2.488 19.823 1.00 87.88 95 THR A O 1
ATOM 781 N N . PRO A 1 96 ? -9.134 0.702 21.105 1.00 85.12 96 PRO A N 1
ATOM 782 C CA . PRO A 1 96 ? -8.525 1.251 22.311 1.00 85.12 96 PRO A CA 1
ATOM 783 C C . PRO A 1 96 ? -7.059 1.640 22.097 1.00 85.12 96 PRO A C 1
ATOM 785 O O . PRO A 1 96 ? -6.340 1.005 21.321 1.00 85.12 96 PRO A O 1
ATOM 788 N N . ALA A 1 97 ? -6.609 2.668 22.818 1.00 82.19 97 ALA A N 1
ATOM 789 C CA . ALA A 1 97 ? -5.196 3.023 22.855 1.00 82.19 97 ALA A CA 1
ATOM 790 C C . ALA A 1 97 ? -4.362 1.837 23.360 1.00 82.19 97 ALA A C 1
ATOM 792 O O . ALA A 1 97 ? -4.794 1.105 24.257 1.00 82.19 97 ALA A O 1
ATOM 793 N N . ASP A 1 98 ? -3.172 1.660 22.785 1.00 81.81 98 ASP A N 1
ATOM 794 C CA . ASP A 1 98 ? -2.289 0.564 23.172 1.00 81.81 98 ASP A CA 1
ATOM 795 C C . ASP A 1 98 ? -1.866 0.726 24.637 1.00 81.81 98 ASP A C 1
ATOM 797 O O . ASP A 1 98 ? -1.451 1.805 25.069 1.00 81.81 98 ASP A O 1
ATOM 801 N N . GLN A 1 99 ? -1.968 -0.360 25.403 1.00 81.25 99 GLN A N 1
ATOM 802 C CA . GLN A 1 99 ? -1.505 -0.411 26.786 1.00 81.25 99 GLN A CA 1
ATOM 803 C C . GLN A 1 99 ? -0.152 -1.132 26.856 1.00 81.25 99 GLN A C 1
ATOM 805 O O . GLN A 1 99 ? 0.044 -2.131 26.155 1.00 81.25 99 GLN A O 1
ATOM 810 N N . PRO A 1 100 ? 0.791 -0.676 27.702 1.00 82.25 100 PRO A N 1
ATOM 811 C CA . PRO A 1 100 ? 2.072 -1.352 27.870 1.00 82.25 100 PRO A CA 1
ATOM 812 C C . PRO A 1 100 ? 1.884 -2.823 28.267 1.00 82.25 100 PRO A C 1
ATOM 814 O O . PRO A 1 100 ? 1.233 -3.122 29.264 1.00 82.25 100 PRO A O 1
ATOM 817 N N . GLY A 1 101 ? 2.474 -3.742 27.498 1.00 79.25 101 GLY A N 1
ATOM 818 C CA . GLY A 1 101 ? 2.409 -5.185 27.765 1.00 79.25 101 GLY A CA 1
ATOM 819 C C . GLY A 1 101 ? 1.172 -5.906 27.214 1.00 79.25 101 GLY A C 1
ATOM 820 O O . GLY A 1 101 ? 1.044 -7.107 27.441 1.00 79.25 101 GLY A O 1
ATOM 821 N N . GLN A 1 102 ? 0.293 -5.219 26.477 1.00 75.12 102 GLN A N 1
ATOM 822 C CA . GLN A 1 102 ? -0.841 -5.827 25.775 1.00 75.12 102 GLN A CA 1
ATOM 823 C C . GLN A 1 102 ? -0.587 -5.874 24.259 1.00 75.12 102 GLN A C 1
ATOM 825 O O . GLN A 1 102 ? -0.005 -4.949 23.693 1.00 75.12 102 GLN A O 1
ATOM 830 N N . GLU A 1 103 ? -1.027 -6.945 23.587 1.00 75.38 103 GLU A N 1
ATOM 831 C CA . GLU A 1 103 ? -1.026 -6.979 22.120 1.00 75.38 103 GLU A CA 1
ATOM 832 C C . GLU A 1 103 ? -1.944 -5.884 21.560 1.00 75.38 103 GLU A C 1
ATOM 834 O O . GLU A 1 103 ? -3.066 -5.691 22.032 1.00 75.38 103 GLU A O 1
ATOM 839 N N . SER A 1 104 ? -1.455 -5.162 20.550 1.00 77.44 104 SER A N 1
ATOM 840 C CA . SER A 1 104 ? -2.221 -4.101 19.899 1.00 77.44 104 SER A CA 1
ATOM 841 C C . SER A 1 104 ? -3.452 -4.675 19.196 1.00 77.44 104 SER A C 1
ATOM 843 O O . SER A 1 104 ? -3.353 -5.643 18.440 1.00 77.44 104 SER A O 1
ATOM 845 N N . ASN A 1 105 ? -4.602 -4.028 19.390 1.00 82.19 105 ASN 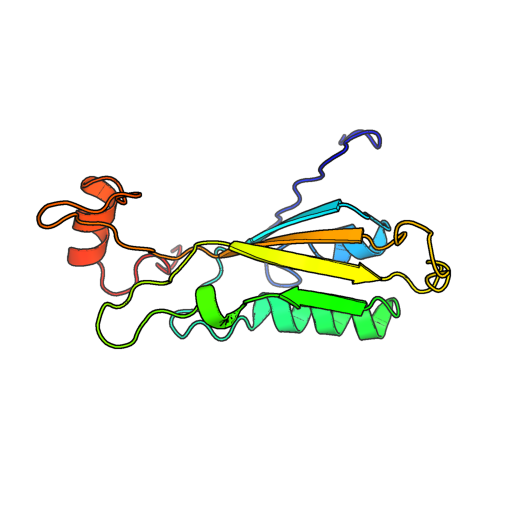A N 1
ATOM 846 C CA . ASN A 1 105 ? -5.857 -4.361 18.708 1.00 82.19 105 ASN A CA 1
ATOM 847 C C . ASN A 1 105 ? -5.946 -3.743 17.298 1.00 82.19 105 ASN A C 1
ATOM 849 O O . ASN A 1 105 ? -7.036 -3.602 16.744 1.00 82.19 105 ASN A O 1
ATOM 853 N N . GLU A 1 106 ? -4.820 -3.331 16.713 1.00 89.75 106 GLU A N 1
ATOM 854 C CA . GLU A 1 106 ? -4.764 -2.845 15.336 1.00 89.75 106 GLU A CA 1
ATOM 855 C C . GLU A 1 106 ? -5.149 -3.937 14.328 1.00 89.75 106 GLU A C 1
ATOM 857 O O . GLU A 1 106 ? -4.754 -5.104 14.419 1.00 89.75 106 GLU A O 1
ATOM 862 N N . GLY A 1 107 ? -5.903 -3.528 13.312 1.00 92.50 107 GLY A N 1
ATOM 863 C CA . GLY A 1 107 ? -6.122 -4.330 12.124 1.00 92.50 107 GLY A CA 1
ATOM 864 C C . GLY A 1 107 ? -4.850 -4.439 11.286 1.00 92.50 107 GLY A C 1
ATOM 865 O O . GLY A 1 107 ? -3.920 -3.642 11.405 1.00 92.50 107 GLY A O 1
ATOM 866 N N . LYS A 1 108 ? -4.814 -5.441 10.412 1.00 93.81 108 LYS A N 1
ATOM 867 C CA . LYS A 1 108 ? -3.707 -5.712 9.494 1.00 93.81 108 LYS A CA 1
ATOM 868 C C . LYS A 1 108 ? -4.185 -5.594 8.057 1.00 93.81 108 LYS A C 1
ATOM 870 O O . LYS A 1 108 ? -5.260 -6.092 7.717 1.00 93.81 108 LYS A O 1
ATOM 875 N N . ILE A 1 109 ? -3.346 -5.001 7.220 1.00 93.50 109 ILE A N 1
ATOM 876 C CA . ILE A 1 109 ? -3.547 -4.923 5.776 1.00 93.50 109 ILE A CA 1
ATOM 877 C C . ILE A 1 109 ? -2.341 -5.522 5.050 1.00 93.50 109 ILE A C 1
ATOM 879 O O . ILE A 1 109 ? -1.195 -5.330 5.458 1.00 93.50 109 ILE A O 1
ATOM 883 N N . LEU A 1 110 ? -2.598 -6.287 3.994 1.00 91.81 110 LEU A N 1
ATOM 884 C CA . LEU A 1 110 ? -1.590 -6.746 3.045 1.00 91.81 110 LEU A CA 1
ATOM 885 C C . LEU A 1 110 ? -1.935 -6.157 1.682 1.00 91.81 110 LEU A C 1
ATOM 887 O O . LEU A 1 110 ? -2.980 -6.476 1.129 1.00 91.81 110 LEU A O 1
ATOM 891 N N . TYR A 1 111 ? -1.067 -5.306 1.162 1.00 90.19 111 TYR A N 1
ATOM 892 C CA . TYR A 1 111 ? -1.198 -4.694 -0.151 1.00 90.19 111 TYR A CA 1
ATOM 893 C C . TYR A 1 111 ? -0.270 -5.410 -1.125 1.00 90.19 111 TYR A C 1
ATOM 895 O O . TYR A 1 111 ? 0.934 -5.474 -0.891 1.00 90.19 111 TYR A O 1
ATOM 903 N N . ILE A 1 112 ? -0.820 -5.985 -2.186 1.00 87.69 112 ILE A N 1
ATOM 904 C CA . ILE A 1 112 ? -0.089 -6.703 -3.227 1.00 87.69 112 ILE A CA 1
ATOM 905 C C . ILE A 1 112 ? -0.133 -5.838 -4.477 1.00 87.69 112 ILE A C 1
ATOM 907 O O . ILE A 1 112 ? -1.213 -5.530 -4.960 1.00 87.69 112 ILE A O 1
ATOM 911 N N . LYS A 1 113 ? 1.026 -5.466 -5.006 1.00 84.31 113 LYS A N 1
ATOM 912 C CA . LYS A 1 113 ? 1.158 -4.696 -6.235 1.00 84.31 113 LYS A CA 1
ATOM 913 C C . LYS A 1 113 ? 1.591 -5.625 -7.356 1.00 84.31 113 LYS A C 1
ATOM 915 O O . LYS A 1 113 ? 2.553 -6.377 -7.206 1.00 84.31 113 LYS A O 1
ATOM 920 N N . SER A 1 114 ? 0.916 -5.522 -8.494 1.00 79.31 114 SER A N 1
ATOM 921 C CA . SER A 1 114 ? 1.387 -6.127 -9.740 1.00 79.31 114 SER A CA 1
ATOM 922 C C . SER A 1 114 ? 2.738 -5.493 -10.087 1.00 79.31 114 SER A C 1
ATOM 924 O O . SER A 1 114 ? 2.802 -4.313 -10.428 1.00 79.31 114 SER A O 1
ATOM 926 N N . SER A 1 115 ? 3.820 -6.237 -9.883 1.00 77.50 115 SER A N 1
ATOM 927 C CA . SER A 1 115 ? 5.199 -5.793 -10.084 1.00 77.50 115 SER A CA 1
ATOM 928 C C . SER A 1 115 ? 6.054 -6.972 -10.533 1.00 77.50 115 SER A C 1
ATOM 930 O O . SER A 1 115 ? 5.625 -8.120 -10.444 1.00 77.50 115 SER A O 1
ATOM 932 N N . LEU A 1 116 ? 7.265 -6.697 -11.002 1.00 76.06 116 LEU A N 1
ATOM 933 C CA . LEU A 1 116 ? 8.260 -7.720 -11.317 1.00 76.06 116 LEU A CA 1
ATOM 934 C C . LEU A 1 116 ? 9.366 -7.635 -10.286 1.00 76.06 116 LEU A C 1
ATOM 936 O O . LEU A 1 116 ? 9.822 -6.531 -10.007 1.00 76.06 116 LEU A O 1
ATOM 940 N N . THR A 1 117 ? 9.782 -8.757 -9.710 1.00 68.19 117 THR A N 1
ATOM 941 C CA . THR A 1 117 ? 10.882 -8.775 -8.735 1.00 68.19 117 THR A CA 1
ATOM 942 C C . THR A 1 117 ? 12.184 -9.265 -9.322 1.00 68.19 117 THR A C 1
ATOM 944 O O . THR A 1 117 ? 13.230 -8.966 -8.759 1.00 68.19 117 THR A O 1
ATOM 947 N N . GLY A 1 118 ? 12.113 -9.953 -10.465 1.00 59.94 118 GLY A N 1
ATOM 948 C CA . GLY A 1 118 ? 13.255 -10.383 -11.248 1.00 59.94 118 GLY A CA 1
ATOM 949 C C . GLY A 1 118 ? 14.254 -11.210 -10.453 1.00 59.94 118 GLY A C 1
ATOM 950 O O . GLY A 1 118 ? 15.155 -10.673 -9.814 1.00 59.94 118 GLY A O 1
ATOM 951 N N . ALA A 1 119 ? 14.176 -12.528 -10.596 1.00 52.28 119 ALA A N 1
ATOM 952 C CA . ALA A 1 119 ? 15.285 -13.392 -10.227 1.00 52.28 119 ALA A CA 1
ATOM 953 C C . ALA A 1 119 ? 15.730 -14.251 -11.402 1.00 52.28 119 ALA A C 1
ATOM 955 O O . ALA A 1 119 ? 15.155 -15.296 -11.701 1.00 52.28 119 ALA A O 1
ATOM 956 N N . ALA A 1 120 ? 16.818 -13.820 -12.030 1.00 42.94 120 ALA A N 1
ATOM 957 C CA . ALA A 1 120 ? 17.770 -14.744 -12.612 1.00 42.94 120 ALA A CA 1
ATOM 958 C C . ALA A 1 120 ? 18.894 -14.924 -11.588 1.00 42.94 120 ALA A C 1
ATOM 960 O O . ALA A 1 120 ? 19.503 -13.943 -11.157 1.00 42.94 120 ALA A O 1
ATOM 961 N N . LYS A 1 121 ? 19.186 -16.168 -11.207 1.00 42.22 121 LYS A N 1
ATOM 962 C CA . LYS A 1 121 ? 20.469 -16.479 -10.585 1.00 42.22 121 LYS A CA 1
ATOM 963 C C . LYS A 1 121 ? 21.541 -16.548 -11.660 1.00 42.22 121 LYS A C 1
ATOM 965 O O . LYS A 1 121 ? 21.456 -17.390 -12.550 1.00 42.22 121 LYS A O 1
ATOM 970 N N . TYR A 1 122 ? 22.561 -15.714 -11.526 1.00 37.88 122 TYR A N 1
ATOM 971 C CA . TYR A 1 122 ? 23.889 -15.960 -12.070 1.00 37.88 122 TYR A CA 1
ATOM 972 C C . TYR A 1 122 ? 24.712 -16.507 -10.897 1.00 37.88 122 TYR A C 1
ATOM 974 O O . TYR A 1 122 ? 24.837 -15.827 -9.881 1.00 37.88 122 TYR A O 1
ATOM 982 N N . GLU A 1 123 ? 25.189 -17.747 -10.997 1.00 47.66 123 GLU A N 1
ATOM 983 C CA . GLU A 1 123 ? 25.938 -18.442 -9.932 1.00 47.66 123 GLU A CA 1
ATOM 984 C C . GLU A 1 123 ? 25.079 -18.768 -8.679 1.00 47.66 123 GLU A C 1
ATOM 986 O O . GLU A 1 123 ? 24.098 -19.498 -8.823 1.00 47.66 123 GLU A O 1
ATOM 991 N N . ASP A 1 124 ? 25.397 -18.299 -7.458 1.00 41.88 124 ASP A N 1
ATOM 992 C CA . ASP A 1 124 ? 25.060 -19.046 -6.219 1.00 41.88 124 ASP A CA 1
ATOM 993 C C . ASP A 1 124 ? 23.958 -18.487 -5.251 1.00 41.88 124 ASP A C 1
ATOM 995 O O . ASP A 1 124 ? 23.721 -19.098 -4.210 1.00 41.88 124 ASP A O 1
ATOM 999 N N . ILE A 1 125 ? 23.133 -17.452 -5.540 1.00 35.00 125 ILE A N 1
ATOM 1000 C CA . ILE A 1 125 ? 22.085 -16.903 -4.594 1.00 35.00 125 ILE A CA 1
ATOM 1001 C C . ILE A 1 125 ? 20.599 -16.911 -5.083 1.00 35.00 125 ILE A C 1
ATOM 1003 O O . ILE A 1 125 ? 20.309 -16.263 -6.067 1.00 35.00 125 ILE A O 1
ATOM 1007 N N . GLU A 1 126 ? 19.623 -17.582 -4.420 1.00 45.72 126 GLU A N 1
ATOM 1008 C CA . GLU A 1 126 ? 18.273 -17.939 -4.997 1.00 45.72 126 GLU A CA 1
ATOM 1009 C C . GLU A 1 126 ? 17.071 -17.164 -4.471 1.00 45.72 126 GLU A C 1
ATOM 1011 O O . GLU A 1 126 ? 17.070 -16.855 -3.284 1.00 45.72 126 GLU A O 1
ATOM 1016 N N . LEU A 1 127 ? 16.065 -16.966 -5.360 1.00 40.84 127 LEU A N 1
ATOM 1017 C CA . LEU A 1 127 ? 14.599 -16.737 -5.187 1.00 40.84 127 LEU A CA 1
ATOM 1018 C C . LEU A 1 127 ? 14.068 -15.639 -6.141 1.00 40.84 127 LEU A C 1
ATOM 1020 O O . LEU A 1 127 ? 14.770 -14.643 -6.244 1.00 40.84 127 LEU A O 1
ATOM 1024 N N . PRO A 1 128 ? 12.770 -15.626 -6.544 1.00 44.59 128 PRO A N 1
ATOM 1025 C CA . PRO A 1 128 ? 12.028 -16.488 -7.478 1.00 44.59 128 PRO A CA 1
ATOM 1026 C C . PRO A 1 128 ? 11.906 -15.868 -8.896 1.00 44.59 128 PRO A C 1
ATOM 1028 O O . PRO A 1 128 ? 11.669 -14.670 -9.043 1.00 44.59 128 PRO A O 1
ATOM 1031 N N . SER A 1 129 ? 12.045 -16.677 -9.952 1.00 56.44 129 SER A N 1
ATOM 1032 C CA . SER A 1 129 ? 11.859 -16.217 -11.336 1.00 56.44 129 SER A CA 1
ATOM 1033 C C . SER A 1 129 ? 10.378 -16.006 -11.644 1.00 56.44 129 SER A C 1
ATOM 1035 O O . SER A 1 129 ? 9.568 -16.893 -11.354 1.00 56.44 129 SER A O 1
ATOM 1037 N N . GLU A 1 130 ? 10.013 -14.928 -12.334 1.00 61.62 130 GLU A N 1
ATOM 1038 C CA . GLU A 1 130 ? 8.811 -14.982 -13.161 1.00 61.62 130 GLU A CA 1
ATOM 1039 C C . GLU A 1 130 ? 8.978 -16.134 -14.174 1.00 61.62 130 GLU A C 1
ATOM 1041 O O . GLU A 1 130 ? 10.084 -16.331 -14.694 1.00 61.62 130 GLU A O 1
ATOM 1046 N N . PRO A 1 131 ? 7.944 -16.956 -14.430 1.00 57.97 131 PRO A N 1
ATOM 1047 C CA . PRO A 1 131 ? 8.074 -18.038 -15.395 1.00 57.97 131 PRO A CA 1
ATOM 1048 C C . PRO A 1 131 ? 8.435 -17.466 -16.781 1.00 57.97 131 PRO A C 1
ATOM 1050 O O . PRO A 1 131 ? 8.160 -16.305 -17.095 1.00 57.97 131 PRO A O 1
ATOM 1053 N N . ALA A 1 132 ? 9.168 -18.245 -17.584 1.00 52.56 132 ALA A N 1
ATOM 1054 C CA . ALA A 1 132 ? 9.838 -17.746 -18.793 1.00 52.56 132 ALA A CA 1
ATOM 1055 C C . ALA A 1 132 ? 8.877 -17.105 -19.814 1.00 52.56 132 ALA A C 1
ATOM 1057 O O . ALA A 1 132 ? 9.275 -16.243 -20.594 1.00 52.56 132 ALA A O 1
ATOM 1058 N N . ASP A 1 133 ? 7.610 -17.506 -19.787 1.00 46.81 133 ASP A N 1
ATOM 1059 C CA . ASP A 1 133 ? 6.508 -16.918 -20.540 1.00 46.81 133 ASP A CA 1
ATOM 1060 C C . ASP A 1 133 ? 6.202 -15.473 -20.114 1.00 46.81 133 ASP A C 1
ATOM 1062 O O . ASP A 1 133 ? 6.085 -14.609 -20.980 1.00 46.81 133 ASP A O 1
ATOM 1066 N N . VAL A 1 134 ? 6.166 -15.176 -18.812 1.00 57.25 134 VAL A N 1
ATOM 1067 C CA . VAL A 1 134 ? 5.963 -13.821 -18.262 1.00 57.25 134 VAL A CA 1
ATOM 1068 C C . VAL A 1 134 ? 7.144 -12.905 -18.597 1.00 57.25 134 VAL A C 1
ATOM 1070 O O . VAL A 1 134 ? 6.960 -11.747 -18.977 1.00 57.25 134 VAL A O 1
ATOM 1073 N N . VAL A 1 135 ? 8.368 -13.436 -18.532 1.00 57.00 135 VAL A N 1
ATOM 1074 C CA . VAL A 1 135 ? 9.583 -12.696 -18.910 1.00 57.00 135 VAL A CA 1
ATOM 1075 C C . VAL A 1 135 ? 9.601 -12.393 -20.410 1.00 57.00 135 VAL A C 1
ATOM 1077 O O . VAL A 1 135 ? 9.851 -11.256 -20.808 1.00 57.00 135 VAL A O 1
ATOM 1080 N N . ASN A 1 136 ? 9.299 -13.382 -21.258 1.00 48.81 136 ASN A N 1
ATOM 1081 C CA . ASN A 1 136 ? 9.220 -13.189 -22.706 1.00 48.81 136 ASN A CA 1
ATOM 1082 C C . ASN A 1 136 ? 8.107 -12.197 -23.084 1.00 48.81 136 ASN A C 1
ATOM 1084 O O . ASN A 1 136 ? 8.290 -11.358 -23.963 1.00 48.81 136 ASN A O 1
ATOM 1088 N N . PHE A 1 137 ? 6.974 -12.239 -22.379 1.00 53.59 137 PHE A N 1
ATOM 1089 C CA . PHE A 1 137 ? 5.877 -11.303 -22.591 1.00 53.59 137 PHE A CA 1
ATOM 1090 C C . PHE A 1 137 ? 6.285 -9.852 -22.283 1.00 53.59 137 PHE A C 1
ATOM 1092 O O . PHE A 1 137 ? 6.007 -8.979 -23.106 1.00 53.59 137 PHE A O 1
ATOM 1099 N N . LYS A 1 138 ? 7.039 -9.607 -21.196 1.00 54.66 138 LYS A N 1
ATOM 1100 C CA . LYS A 1 138 ? 7.649 -8.294 -20.890 1.00 54.66 138 LYS A CA 1
ATOM 1101 C C . LYS A 1 138 ? 8.550 -7.794 -22.021 1.00 54.66 138 LYS A C 1
ATOM 1103 O O . LYS A 1 138 ? 8.467 -6.635 -22.411 1.00 54.66 138 LYS A O 1
ATOM 1108 N N . PHE A 1 139 ? 9.420 -8.651 -22.562 1.00 54.31 139 PHE A N 1
ATOM 1109 C CA . PHE A 1 139 ? 10.312 -8.256 -23.662 1.00 54.31 139 PHE A 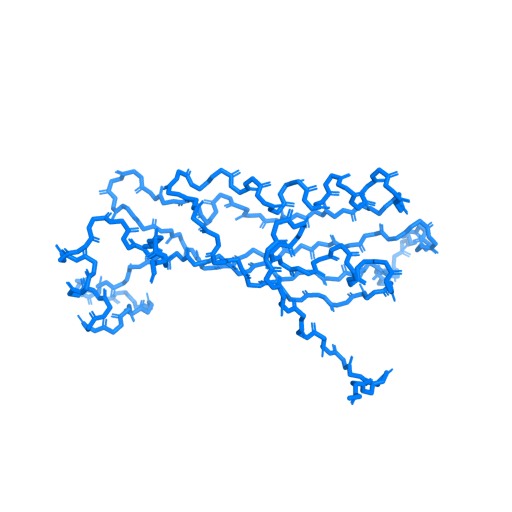CA 1
ATOM 1110 C C . PHE A 1 139 ? 9.547 -7.841 -24.925 1.00 54.31 139 PHE A C 1
ATOM 1112 O O . PHE A 1 139 ? 10.016 -6.983 -25.673 1.00 54.31 139 PHE A O 1
ATOM 1119 N N . MET A 1 140 ? 8.371 -8.427 -25.142 1.00 52.38 140 MET A N 1
ATOM 1120 C CA . MET A 1 140 ? 7.516 -8.139 -26.290 1.00 52.38 140 MET A CA 1
ATOM 1121 C C . MET A 1 140 ? 6.565 -6.949 -26.059 1.00 52.38 140 MET A C 1
ATOM 1123 O O . MET A 1 140 ? 6.137 -6.338 -27.037 1.00 52.38 140 MET A O 1
ATOM 1127 N N . HIS A 1 141 ? 6.271 -6.579 -24.803 1.00 58.47 141 HIS A N 1
ATOM 1128 C CA . HIS A 1 141 ? 5.305 -5.532 -24.439 1.00 58.47 141 HIS A CA 1
ATOM 1129 C C . HIS A 1 141 ? 5.896 -4.562 -23.410 1.00 58.47 141 HIS A C 1
ATOM 1131 O O . HIS A 1 141 ? 5.975 -4.856 -22.220 1.00 58.47 141 HIS A O 1
ATOM 1137 N N . LYS A 1 142 ? 6.280 -3.364 -23.871 1.00 59.47 142 LYS A N 1
ATOM 1138 C CA . LYS A 1 142 ? 6.949 -2.341 -23.044 1.00 59.47 142 LYS A CA 1
ATOM 1139 C C . LYS A 1 142 ? 6.148 -1.877 -21.819 1.00 59.47 142 LYS A C 1
ATOM 1141 O O . LYS 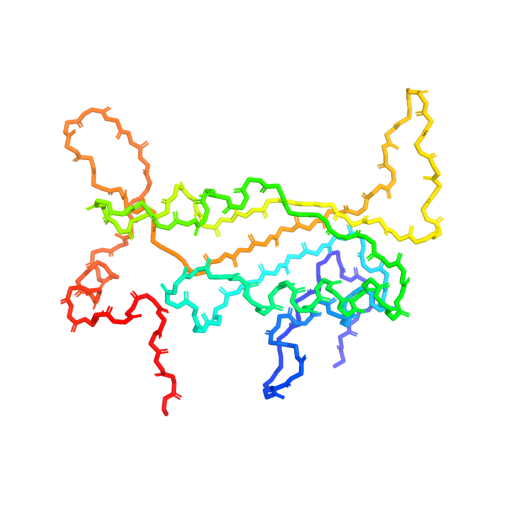A 1 142 ? 6.765 -1.365 -20.893 1.00 59.47 142 LYS A O 1
ATOM 1146 N N . HIS A 1 143 ? 4.824 -2.033 -21.832 1.00 57.22 143 HIS A N 1
ATOM 1147 C CA . HIS A 1 143 ? 3.919 -1.552 -20.783 1.00 57.22 143 HIS A CA 1
ATOM 1148 C C . HIS A 1 143 ? 3.556 -2.631 -19.751 1.00 57.22 143 HIS A C 1
ATOM 1150 O O . HIS A 1 143 ? 3.010 -2.309 -18.702 1.00 57.22 143 HIS A O 1
ATOM 1156 N N . PHE A 1 144 ? 3.913 -3.898 -19.979 1.00 50.16 144 PHE A N 1
ATOM 1157 C CA . PHE A 1 144 ? 3.666 -4.986 -19.033 1.00 50.16 144 PHE A CA 1
ATOM 1158 C C . PHE A 1 144 ? 4.402 -4.757 -17.690 1.00 50.16 144 PHE A C 1
ATOM 1160 O O . PHE A 1 144 ? 5.574 -4.362 -17.703 1.00 50.16 144 PHE A O 1
ATOM 1167 N N . PRO A 1 145 ? 3.794 -5.051 -16.517 1.00 58.53 145 PRO A N 1
ATOM 1168 C CA . PRO A 1 145 ? 2.494 -5.702 -16.287 1.00 58.53 145 PRO A CA 1
ATOM 1169 C C . PRO A 1 145 ? 1.276 -4.762 -16.274 1.00 58.53 145 PRO A C 1
ATOM 1171 O O . PRO A 1 145 ? 0.216 -5.142 -15.787 1.00 58.53 145 PRO A O 1
ATOM 1174 N N . HIS A 1 146 ? 1.414 -3.543 -16.785 1.00 57.28 146 HIS A N 1
ATOM 1175 C CA . HIS A 1 146 ? 0.399 -2.491 -16.772 1.00 57.28 146 HIS A CA 1
ATOM 1176 C C . HIS A 1 146 ? -0.277 -2.297 -18.133 1.00 57.28 146 HIS A C 1
ATOM 1178 O O . HIS A 1 146 ? -0.574 -1.172 -18.535 1.00 57.28 146 HIS A O 1
ATOM 1184 N N . ASP A 1 147 ? -0.500 -3.392 -18.859 1.00 50.97 147 ASP A N 1
ATOM 1185 C CA . ASP A 1 147 ? -1.134 -3.318 -20.170 1.00 50.97 147 ASP A CA 1
ATOM 1186 C C . ASP A 1 147 ? -2.586 -2.834 -20.065 1.00 50.97 147 ASP A C 1
ATOM 1188 O O . ASP A 1 147 ? -3.318 -3.149 -19.121 1.00 50.97 147 ASP A O 1
ATOM 1192 N N . THR A 1 148 ? -3.020 -2.077 -21.072 1.00 47.22 148 THR A N 1
ATOM 1193 C CA . THR A 1 148 ? -4.402 -1.616 -21.172 1.00 47.22 148 THR A CA 1
ATOM 1194 C C . THR A 1 148 ? -5.328 -2.788 -21.497 1.00 47.22 148 THR A C 1
ATOM 1196 O O . THR A 1 148 ? -5.061 -3.600 -22.383 1.00 47.22 148 THR A O 1
ATOM 1199 N N . THR A 1 149 ? -6.460 -2.875 -20.800 1.00 46.41 149 THR A N 1
ATOM 1200 C CA . THR A 1 149 ? -7.570 -3.743 -21.210 1.00 46.41 149 THR A CA 1
ATOM 1201 C C . THR A 1 149 ? -8.431 -2.967 -22.204 1.00 46.41 149 THR A C 1
ATOM 1203 O O . THR A 1 149 ? -9.149 -2.044 -21.822 1.00 46.41 149 THR A O 1
ATOM 1206 N N . HIS A 1 150 ? -8.302 -3.301 -23.490 1.00 40.75 150 HIS A N 1
ATOM 1207 C CA . HIS A 1 150 ? -9.223 -2.872 -24.548 1.00 40.75 150 HIS A CA 1
ATOM 1208 C C . HIS A 1 150 ? -10.319 -3.909 -24.780 1.00 40.75 150 HIS A C 1
ATOM 1210 O O . HIS A 1 150 ? -10.013 -5.121 -24.694 1.00 40.75 150 HIS A O 1
#

Secondary structure (DSSP, 8-state):
---TT-SS------SSS-TT-HHHHHHTT-SEEEEEE----TT---HHHHHHHHHHHHHH--EEEEE-GGGGSPPTTT---S-SEEEEEEE-TTSPPPPTTS----EEEEEEE------PPSSS---PPPPHHHHHHHHH-TTTTS----

Radius of gyration: 17.83 Å; chains: 1; bounding box: 51×31×54 Å

Foldseek 3Di:
DDDPPDLEDQDADDDDDARFCLLVCLVVVRLEYETEDLAQDQQLPCVRVVVSQVCSCVPFVKHKDWPPSQQQGQDPVGRFGQDQKTKIWIDGPPFDDDDPPDDGPIGIYIYGYQTHHDDDDDPDDDDDHDPVVLVVVCVVDVRPPNDDDD

Sequence (150 aa):
MADDTSKYVYLSDGGHFDNMGLYELVRRRCYRIVICDSEQDEDYFFEGIANAIRKCRVDFGVEITLDELDCLRPDPLTGNCKRHWARGKIRYPETPADQPGQESNEGKILYIKSSLTGAAKYEDIELPSEPADVVNFKFMHKHFPHDTTH

pLDDT: mean 73.28, std 19.44, range [30.55, 96.75]